Protein AF-A0A0F9JBB7-F1 (afdb_monomer_lite)

InterPro domains:
  IPR003959 ATPase, AAA-type, core [PF00004] (50-82)
  IPR003960 ATPase, AAA-type, conserved site [PS00674] (53-71)
  IPR027417 P-loop containing nucleoside triphosphate hydrolase [G3DSA:3.40.50.300] (36-83)
  IPR027417 P-loop containing nucleoside triphosphate hydrolase [SSF52540] (18-85)

Sequence (104 aa):
MKKILVATYPFGLCGKKPINILESSGYKIIYNSLGRRLKGNEVTDMIKDIDGVIVLAATNRADMIDPALLRPGRCLLRFFFSLHQPDPIHIQIPHTHQPATFTL

Organism: NCBI:txid412755

Secondary structure (DSSP, 8-state):
-EEEEE-STTTTTS--HHHHHHHHTTEEEEE-TTSSPPPHHHHHHHTTT-SEEE-----S-GGGS-TTTTSTTSS------PPPPP-S----------------

pLDDT: mean 79.58, std 16.15, range [32.66, 94.12]

Radius of gyration: 20.0 Å; chains: 1; bounding box: 55×40×51 Å

Foldseek 3Di:
DAEEEEQDPPPCVVPVVVVVVCVVVVYHYDYDPVRDHDDPVRVVVVCPRHRYYDDDDDDPCPVPDDVVCVDPPHDDDDDDDDDDDPDPPPPPPPPPPDPPDDDD

Structure (mmCIF, N/CA/C/O backbone):
data_AF-A0A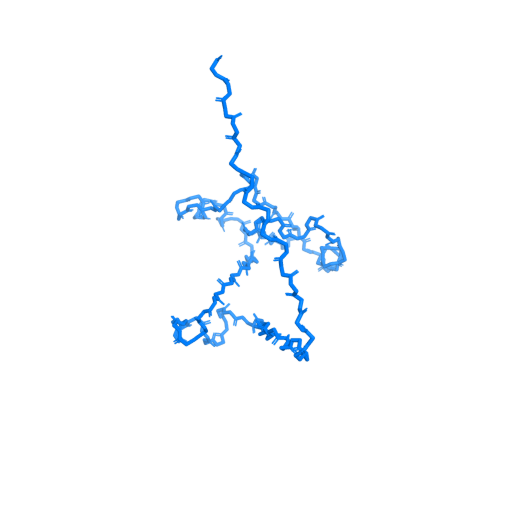0F9JBB7-F1
#
_entry.id   AF-A0A0F9JBB7-F1
#
loop_
_atom_site.group_PDB
_atom_site.id
_atom_site.type_symbol
_atom_site.label_atom_id
_atom_site.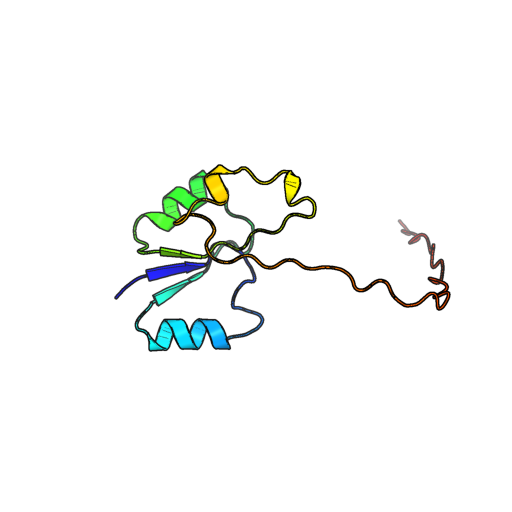label_alt_id
_atom_site.label_comp_id
_atom_site.label_asym_id
_atom_site.label_entity_id
_atom_site.label_seq_id
_atom_site.pdbx_PDB_ins_code
_atom_site.Cartn_x
_atom_site.Cartn_y
_atom_site.Cartn_z
_atom_site.occupancy
_atom_site.B_iso_or_equiv
_atom_site.auth_seq_id
_atom_site.auth_comp_id
_atom_site.auth_asym_id
_atom_site.auth_atom_id
_atom_site.pdbx_PDB_model_num
ATOM 1 N N . MET A 1 1 ? -13.204 3.423 12.432 1.00 80.38 1 MET A N 1
ATOM 2 C CA . MET A 1 1 ? -12.743 3.944 11.124 1.00 80.38 1 MET A CA 1
ATOM 3 C C . MET A 1 1 ? -11.531 3.128 10.717 1.00 80.38 1 MET A C 1
ATOM 5 O O . MET A 1 1 ? -10.625 3.038 11.535 1.00 80.38 1 MET A O 1
ATOM 9 N N . LYS A 1 2 ? -11.544 2.486 9.543 1.00 92.50 2 LYS A N 1
ATOM 10 C CA . LYS A 1 2 ? -10.477 1.552 9.147 1.00 92.50 2 LYS A CA 1
ATOM 11 C C . LYS A 1 2 ? -9.227 2.317 8.712 1.00 92.50 2 LYS A C 1
ATOM 13 O O . LYS A 1 2 ? -9.341 3.265 7.939 1.00 92.50 2 LYS A O 1
ATOM 18 N N . LYS A 1 3 ? -8.053 1.937 9.199 1.00 94.12 3 LYS A N 1
ATOM 19 C CA . LYS A 1 3 ? -6.764 2.580 8.930 1.00 94.12 3 LYS A CA 1
ATOM 20 C C . LYS A 1 3 ? -5.978 1.775 7.904 1.00 94.12 3 LYS A C 1
ATOM 22 O O . LYS A 1 3 ? -5.804 0.570 8.062 1.00 94.12 3 LYS A O 1
ATOM 27 N N . ILE A 1 4 ? -5.476 2.447 6.876 1.00 92.94 4 ILE A N 1
ATOM 28 C CA . ILE A 1 4 ? -4.614 1.844 5.861 1.00 92.94 4 ILE A CA 1
ATOM 29 C C . ILE A 1 4 ? -3.239 2.502 5.917 1.00 92.94 4 ILE A C 1
ATOM 31 O O . ILE A 1 4 ? -3.131 3.719 5.786 1.00 92.94 4 ILE A O 1
ATOM 35 N N . LEU A 1 5 ? -2.191 1.693 6.061 1.00 92.00 5 LEU A N 1
ATOM 36 C CA . LEU A 1 5 ? -0.803 2.136 5.965 1.00 92.00 5 LEU A CA 1
ATOM 37 C C . LEU A 1 5 ? -0.324 2.083 4.512 1.00 92.00 5 LEU A C 1
ATOM 39 O O . LEU A 1 5 ? -0.312 1.020 3.894 1.00 92.00 5 LEU A O 1
ATOM 43 N N . VAL A 1 6 ? 0.148 3.208 3.988 1.00 91.62 6 VAL A N 1
ATOM 44 C CA . VAL A 1 6 ? 0.907 3.278 2.736 1.00 91.62 6 VAL A CA 1
ATOM 45 C C . VAL A 1 6 ? 2.391 3.183 3.079 1.00 91.62 6 VAL A C 1
ATOM 47 O O . VAL A 1 6 ? 3.010 4.159 3.510 1.00 91.62 6 VAL A O 1
ATOM 50 N N . ALA A 1 7 ? 2.962 1.988 2.914 1.00 88.38 7 ALA A N 1
ATOM 51 C CA . ALA A 1 7 ? 4.341 1.705 3.314 1.00 88.38 7 ALA A CA 1
ATOM 52 C C . ALA A 1 7 ? 5.373 2.200 2.284 1.00 88.38 7 ALA A C 1
ATOM 54 O O . ALA A 1 7 ? 6.455 2.671 2.652 1.00 88.38 7 ALA A O 1
ATOM 55 N N . THR A 1 8 ? 5.046 2.103 0.991 1.00 87.00 8 THR A N 1
ATOM 56 C CA . THR A 1 8 ? 5.948 2.501 -0.097 1.00 87.00 8 THR A CA 1
ATOM 57 C C . THR A 1 8 ? 5.848 4.002 -0.365 1.00 87.00 8 THR A C 1
ATOM 59 O O . THR A 1 8 ? 4.815 4.499 -0.799 1.00 87.00 8 THR A O 1
ATOM 62 N N . TYR A 1 9 ? 6.942 4.731 -0.166 1.00 82.44 9 TYR A N 1
ATOM 63 C CA . TYR A 1 9 ? 7.070 6.136 -0.562 1.00 82.44 9 TYR A CA 1
ATOM 64 C C . TYR A 1 9 ? 7.623 6.232 -1.999 1.00 82.44 9 TYR A C 1
ATOM 66 O O . TYR A 1 9 ? 8.498 5.426 -2.329 1.00 82.44 9 TYR A O 1
ATOM 74 N N . PRO A 1 10 ? 7.179 7.177 -2.859 1.00 78.19 10 PRO A N 1
ATOM 75 C CA . PRO A 1 10 ? 6.197 8.257 -2.651 1.00 78.19 10 PRO A CA 1
ATOM 76 C C . PRO A 1 10 ? 4.753 7.916 -3.104 1.00 78.19 10 PRO A C 1
ATOM 78 O O . PRO A 1 10 ? 4.077 8.748 -3.716 1.00 78.19 10 PRO A O 1
ATOM 81 N N . PHE A 1 11 ? 4.246 6.699 -2.860 1.00 80.56 11 PHE A N 1
ATOM 82 C CA . PHE A 1 11 ? 2.914 6.313 -3.350 1.00 80.56 11 PHE A CA 1
ATOM 83 C C . PHE A 1 11 ? 1.806 7.243 -2.825 1.00 80.56 11 PHE A C 1
ATOM 85 O O . PHE A 1 11 ? 1.773 7.585 -1.646 1.00 80.56 11 PHE A O 1
ATOM 92 N N . GLY A 1 12 ? 0.891 7.651 -3.709 1.00 72.50 12 GLY A N 1
ATOM 93 C CA . GLY A 1 12 ? -0.219 8.555 -3.376 1.00 72.50 12 GLY A CA 1
ATOM 94 C C . GLY A 1 12 ? 0.144 10.044 -3.317 1.00 72.50 12 GLY A C 1
ATOM 95 O O . GLY A 1 12 ? -0.759 10.872 -3.233 1.00 72.50 12 GLY A O 1
ATOM 96 N N . LEU A 1 13 ? 1.430 10.407 -3.424 1.00 75.44 13 LEU A N 1
ATOM 97 C CA . LEU A 1 13 ? 1.872 11.809 -3.369 1.00 75.44 13 LEU A CA 1
ATOM 98 C C . LEU A 1 13 ? 1.847 12.502 -4.736 1.00 75.44 13 LEU A C 1
ATOM 100 O O . LEU A 1 13 ? 1.495 13.675 -4.819 1.00 75.44 13 LEU A O 1
ATOM 104 N N . CYS A 1 14 ? 2.161 11.780 -5.816 1.00 77.50 14 CYS A N 1
ATOM 105 C CA . CYS A 1 14 ? 2.141 12.332 -7.178 1.00 77.50 14 CYS A CA 1
ATOM 106 C C . CYS A 1 14 ? 0.723 12.463 -7.765 1.00 77.50 14 CYS A C 1
ATOM 108 O O . CYS A 1 14 ? 0.516 13.202 -8.721 1.00 77.50 14 CYS A O 1
ATOM 110 N N . GLY A 1 15 ? -0.264 11.757 -7.208 1.00 80.62 15 GLY A N 1
ATOM 111 C CA . GLY A 1 15 ? -1.648 11.802 -7.673 1.00 80.62 15 GLY A CA 1
ATOM 112 C C . GLY A 1 15 ? -2.616 11.440 -6.555 1.00 80.62 15 GLY A C 1
ATOM 113 O O . GLY A 1 15 ? -2.575 10.328 -6.034 1.00 80.62 15 GLY A O 1
ATOM 114 N N . LYS A 1 16 ? -3.511 12.374 -6.207 1.00 84.00 16 LYS A N 1
ATOM 115 C CA . LYS A 1 16 ? -4.447 12.232 -5.074 1.00 84.00 16 LYS A CA 1
ATOM 116 C C . LYS A 1 16 ? -5.712 11.437 -5.396 1.00 84.00 16 LYS A C 1
ATOM 118 O O . LYS A 1 16 ? -6.398 10.999 -4.485 1.00 84.00 16 LYS A O 1
ATOM 123 N N . LYS A 1 17 ? -6.016 11.199 -6.678 1.00 87.31 17 LYS A N 1
ATOM 124 C CA . LYS A 1 17 ? -7.214 10.456 -7.114 1.00 87.31 17 LYS A CA 1
ATOM 125 C C . LYS A 1 17 ? -7.434 9.128 -6.359 1.00 87.31 17 LYS A C 1
ATOM 127 O O . LYS A 1 17 ? -8.532 8.953 -5.839 1.00 87.31 17 LYS A O 1
ATOM 132 N N . PRO A 1 18 ? -6.450 8.211 -6.249 1.00 85.56 18 PRO A N 1
ATOM 133 C CA . PRO A 1 18 ? -6.642 6.965 -5.501 1.00 85.56 18 PRO A CA 1
ATOM 134 C C . PRO A 1 18 ? -6.872 7.194 -4.002 1.00 85.56 18 PRO A C 1
ATOM 136 O O . PRO A 1 18 ? -7.686 6.505 -3.398 1.00 85.56 18 PRO A O 1
ATOM 139 N N . ILE A 1 19 ? -6.197 8.180 -3.411 1.00 88.25 19 ILE A N 1
ATOM 140 C CA . ILE A 1 19 ? -6.312 8.510 -1.986 1.00 88.25 19 ILE A CA 1
ATOM 141 C C . ILE A 1 19 ? -7.703 9.054 -1.675 1.00 88.25 19 ILE A C 1
ATOM 143 O O . ILE A 1 19 ? -8.356 8.552 -0.769 1.00 88.25 19 ILE A O 1
ATOM 147 N N . ASN A 1 20 ? -8.201 9.976 -2.498 1.00 90.62 20 ASN A N 1
ATOM 148 C CA . ASN A 1 20 ? -9.537 10.546 -2.348 1.00 90.62 20 ASN A CA 1
ATOM 149 C C . ASN A 1 20 ? -10.628 9.464 -2.409 1.00 90.62 20 ASN A C 1
ATOM 151 O O . ASN A 1 20 ? -11.598 9.520 -1.659 1.00 90.62 20 ASN A O 1
ATOM 155 N N . ILE A 1 21 ? -10.474 8.460 -3.283 1.00 90.81 21 ILE A N 1
ATOM 156 C CA . ILE A 1 21 ? -11.420 7.335 -3.372 1.00 90.81 21 ILE A CA 1
ATOM 157 C C . ILE A 1 21 ? -11.412 6.527 -2.068 1.00 90.81 21 ILE A C 1
ATOM 159 O O . ILE A 1 21 ? -12.477 6.212 -1.532 1.00 90.81 21 ILE A O 1
ATOM 163 N N . LEU A 1 22 ? -10.230 6.230 -1.525 1.00 88.25 22 LEU A N 1
ATOM 164 C CA . LEU A 1 22 ? -10.103 5.499 -0.264 1.00 88.25 22 LEU A CA 1
ATOM 165 C C . LEU A 1 22 ? -10.677 6.297 0.916 1.00 88.25 22 LEU A C 1
ATOM 167 O O . LEU A 1 22 ? -11.422 5.742 1.723 1.00 88.25 22 LEU A O 1
ATOM 171 N N . GLU A 1 23 ? -10.401 7.597 0.979 1.00 91.00 23 GLU A N 1
ATOM 172 C CA . GLU A 1 23 ? -10.946 8.491 2.005 1.00 91.00 23 GLU A CA 1
ATOM 173 C C . GLU A 1 23 ? -12.475 8.588 1.916 1.00 91.00 23 GLU A C 1
ATOM 175 O O . GLU A 1 23 ? -13.156 8.429 2.929 1.00 91.00 23 GLU A O 1
ATOM 180 N N . SER A 1 24 ? -13.037 8.735 0.708 1.00 92.88 24 SER A N 1
ATOM 181 C CA . SER A 1 24 ? -14.495 8.757 0.490 1.00 92.88 24 SER A CA 1
ATOM 182 C C . SER A 1 24 ? -15.187 7.446 0.883 1.00 92.88 24 SER A C 1
ATOM 184 O O . SER A 1 24 ? -16.357 7.441 1.253 1.00 92.88 24 SER A O 1
ATOM 186 N N . SER A 1 25 ? -14.443 6.336 0.861 1.00 91.38 25 SER A N 1
ATOM 187 C CA . SER A 1 25 ? -14.914 5.015 1.291 1.00 91.38 25 SER A CA 1
ATOM 188 C C . SER A 1 25 ? -14.791 4.797 2.810 1.00 91.38 25 SER A C 1
ATOM 190 O O . SER A 1 25 ? -15.075 3.702 3.295 1.00 91.38 25 SER A O 1
ATOM 192 N N . GLY A 1 26 ? -14.360 5.812 3.573 1.00 92.25 26 GLY A N 1
ATOM 193 C CA . GLY A 1 26 ? -14.262 5.772 5.036 1.00 92.25 26 GLY A CA 1
ATOM 194 C C . GLY A 1 26 ? -12.949 5.203 5.588 1.00 92.25 26 GLY A C 1
ATOM 195 O O . GLY A 1 26 ? -12.892 4.823 6.765 1.00 92.25 26 GLY A O 1
ATOM 196 N N . TYR A 1 27 ? -11.897 5.127 4.766 1.00 93.31 27 TYR A N 1
ATOM 197 C CA . TYR A 1 27 ? -10.568 4.704 5.209 1.00 93.31 27 TYR A CA 1
ATOM 198 C C . TYR A 1 27 ? -9.703 5.899 5.620 1.00 93.31 27 TYR A C 1
ATOM 200 O O . TYR A 1 27 ? -9.626 6.903 4.918 1.00 93.31 27 TYR A O 1
ATOM 208 N N . LYS A 1 28 ? -8.989 5.769 6.742 1.00 93.56 28 LYS A N 1
ATOM 209 C CA . LYS A 1 28 ? -7.938 6.703 7.159 1.00 93.56 28 LYS A CA 1
ATOM 210 C C . LYS A 1 28 ? -6.613 6.275 6.551 1.00 93.56 28 LYS A C 1
ATOM 212 O O . LYS A 1 28 ? -6.110 5.210 6.905 1.00 93.56 28 LYS A O 1
ATOM 217 N N . ILE A 1 29 ? -6.020 7.104 5.701 1.00 91.38 29 ILE A N 1
ATOM 218 C CA . ILE A 1 29 ? -4.692 6.820 5.157 1.00 91.38 29 ILE A CA 1
ATOM 219 C C . ILE A 1 29 ? -3.614 7.302 6.127 1.00 91.38 29 ILE A C 1
ATOM 221 O O . ILE A 1 29 ? -3.629 8.440 6.593 1.00 91.38 29 ILE A O 1
ATOM 225 N N . ILE A 1 30 ? -2.675 6.415 6.437 1.00 91.31 30 ILE A N 1
ATOM 226 C CA . ILE A 1 30 ? -1.479 6.685 7.227 1.00 91.31 30 ILE A CA 1
ATOM 227 C C . ILE A 1 30 ? -0.294 6.475 6.298 1.00 91.31 30 ILE A C 1
ATOM 229 O O . ILE A 1 30 ? -0.132 5.407 5.715 1.00 91.31 30 ILE A O 1
ATOM 233 N N . TYR A 1 31 ? 0.528 7.502 6.134 1.00 90.00 31 TYR A N 1
ATOM 234 C CA . TYR A 1 31 ? 1.731 7.405 5.321 1.00 90.00 31 TYR A CA 1
ATOM 235 C C . TYR A 1 31 ? 2.923 7.009 6.179 1.00 90.00 31 TYR A C 1
ATOM 237 O O . TYR A 1 31 ? 3.021 7.373 7.351 1.00 90.00 31 TYR A O 1
ATOM 245 N N . ASN A 1 32 ? 3.863 6.307 5.558 1.00 89.50 32 ASN A N 1
ATOM 246 C CA . ASN A 1 32 ? 5.201 6.143 6.094 1.00 89.50 32 ASN A CA 1
ATOM 247 C C . ASN A 1 32 ? 5.868 7.519 6.315 1.00 89.50 32 ASN A C 1
ATOM 249 O O . ASN A 1 32 ? 6.268 8.190 5.362 1.00 89.50 32 ASN A O 1
ATOM 253 N N . SER A 1 33 ? 6.011 7.909 7.583 1.00 86.88 33 SER A N 1
ATOM 254 C CA . SER A 1 33 ? 6.602 9.181 8.016 1.00 86.88 33 SER A CA 1
ATOM 255 C C . SER A 1 33 ? 8.108 9.284 7.769 1.00 86.88 33 SER A C 1
ATOM 257 O O . SER A 1 33 ? 8.643 10.388 7.761 1.00 86.88 33 SER A O 1
ATOM 259 N N . LEU A 1 34 ? 8.799 8.163 7.545 1.00 88.44 34 LEU A N 1
ATOM 260 C CA . LEU A 1 34 ? 10.248 8.143 7.340 1.00 88.44 34 LEU A CA 1
ATOM 261 C C . LEU A 1 34 ? 10.654 8.510 5.908 1.00 88.44 34 LEU A C 1
ATOM 263 O O . LEU A 1 34 ? 11.838 8.714 5.655 1.00 88.44 34 LEU A O 1
ATOM 267 N N . GLY A 1 35 ? 9.715 8.538 4.954 1.00 85.69 35 GLY A N 1
ATOM 268 C CA . GLY A 1 35 ? 9.985 8.911 3.556 1.00 85.69 35 GLY A CA 1
ATOM 269 C C . GLY A 1 35 ? 10.949 7.979 2.804 1.00 85.69 35 GLY A C 1
ATOM 270 O O . GLY A 1 35 ? 11.340 8.261 1.676 1.00 85.69 35 GLY A O 1
ATOM 271 N N . ARG A 1 36 ? 11.336 6.853 3.410 1.00 88.44 36 ARG A N 1
ATOM 272 C CA . ARG A 1 36 ? 12.254 5.848 2.858 1.00 88.44 36 ARG A CA 1
ATOM 273 C C . ARG A 1 36 ? 11.697 4.446 3.050 1.00 88.44 36 ARG A C 1
ATOM 275 O O . ARG A 1 36 ? 10.755 4.245 3.812 1.00 88.44 36 ARG A O 1
ATOM 282 N N . ARG A 1 37 ? 12.324 3.447 2.425 1.00 86.06 37 ARG A N 1
ATOM 283 C CA . ARG A 1 37 ? 11.994 2.035 2.666 1.00 86.06 37 ARG A CA 1
ATOM 284 C C . ARG A 1 37 ? 12.050 1.716 4.169 1.00 86.06 37 ARG A C 1
ATOM 286 O O . ARG A 1 37 ? 13.065 1.982 4.820 1.00 86.06 37 ARG A O 1
ATOM 293 N N . LEU A 1 38 ? 10.962 1.143 4.686 1.00 88.38 38 LEU A N 1
ATOM 294 C CA . LEU A 1 38 ? 10.869 0.667 6.066 1.00 88.38 38 LEU A CA 1
ATOM 295 C C . LEU A 1 38 ? 11.719 -0.594 6.255 1.00 88.38 38 LEU A C 1
ATOM 297 O O . LEU A 1 38 ? 11.756 -1.473 5.388 1.00 88.38 38 LEU A O 1
ATOM 301 N N . LYS A 1 39 ? 12.389 -0.684 7.401 1.00 90.06 39 LYS A N 1
ATOM 302 C CA . LYS A 1 39 ? 13.065 -1.893 7.881 1.00 90.06 39 LYS A CA 1
ATOM 303 C C . LYS A 1 39 ? 12.062 -2.821 8.567 1.00 90.06 39 LYS A C 1
ATOM 305 O O . LYS A 1 39 ? 10.986 -2.392 8.967 1.00 90.06 39 LYS A O 1
ATOM 310 N N . GLY A 1 40 ? 12.417 -4.097 8.728 1.00 88.44 40 GLY A N 1
ATOM 311 C CA . GLY A 1 40 ? 11.500 -5.108 9.272 1.00 88.44 40 GLY A CA 1
ATOM 312 C C . GLY A 1 40 ? 10.938 -4.761 10.656 1.00 88.44 40 GLY A C 1
ATOM 313 O O . GLY A 1 40 ? 9.743 -4.902 10.882 1.00 88.44 40 GLY A O 1
ATOM 314 N N . ASN A 1 41 ? 11.772 -4.238 11.553 1.00 91.31 41 ASN A N 1
ATOM 315 C CA . ASN A 1 41 ? 11.347 -3.765 12.871 1.00 91.31 41 ASN A CA 1
ATOM 316 C C . ASN A 1 41 ? 10.395 -2.559 12.787 1.00 91.31 41 ASN A C 1
ATOM 318 O O . ASN A 1 41 ? 9.355 -2.556 13.436 1.00 91.31 41 ASN A O 1
ATOM 322 N N . GLU A 1 42 ? 10.707 -1.582 11.933 1.00 91.38 42 GLU A N 1
ATOM 323 C CA . GLU A 1 42 ? 9.885 -0.380 11.732 1.00 91.38 42 GLU A CA 1
ATOM 324 C C . GLU A 1 42 ? 8.494 -0.730 11.181 1.00 91.38 42 GLU A C 1
ATOM 326 O O . GLU A 1 42 ? 7.494 -0.162 11.614 1.00 91.38 42 GLU A O 1
ATOM 331 N N . VAL A 1 43 ? 8.413 -1.700 10.260 1.00 89.25 43 VAL A N 1
ATOM 332 C CA . VAL A 1 43 ? 7.126 -2.201 9.753 1.00 89.25 43 VAL A CA 1
ATOM 333 C C . VAL A 1 43 ? 6.299 -2.773 10.897 1.00 89.25 43 VAL A C 1
ATOM 335 O O . VAL A 1 43 ? 5.142 -2.392 11.044 1.00 89.25 43 VAL A O 1
ATOM 338 N N . THR A 1 44 ? 6.886 -3.647 11.719 1.00 90.38 44 THR A N 1
ATOM 339 C CA . THR A 1 44 ? 6.193 -4.291 12.843 1.00 90.38 44 THR A CA 1
ATOM 340 C C . THR A 1 44 ? 5.607 -3.276 13.818 1.00 90.38 44 THR A C 1
ATOM 342 O O . THR A 1 44 ? 4.503 -3.478 14.317 1.00 90.38 44 THR A O 1
ATOM 345 N N . ASP A 1 45 ? 6.306 -2.172 14.073 1.00 91.12 45 ASP A N 1
ATOM 346 C CA . ASP A 1 45 ? 5.797 -1.120 14.949 1.00 91.12 45 ASP A CA 1
ATOM 347 C C . ASP A 1 45 ? 4.652 -0.329 14.315 1.00 91.12 45 ASP A C 1
ATOM 349 O O . ASP A 1 45 ? 3.661 -0.038 14.985 1.00 91.12 45 ASP A O 1
ATOM 353 N N . MET A 1 46 ? 4.742 -0.033 13.018 1.00 88.62 46 MET A N 1
ATOM 354 C CA . MET A 1 46 ? 3.717 0.739 12.316 1.00 88.62 46 MET A CA 1
ATOM 355 C C . MET A 1 46 ? 2.424 -0.040 12.064 1.00 88.62 46 MET A C 1
ATOM 357 O O . MET A 1 46 ? 1.377 0.588 11.959 1.00 88.62 46 MET A O 1
ATOM 361 N N . ILE A 1 47 ? 2.459 -1.375 11.972 1.00 91.56 47 ILE A N 1
ATOM 362 C CA . ILE A 1 47 ? 1.270 -2.192 11.657 1.00 91.56 47 ILE A C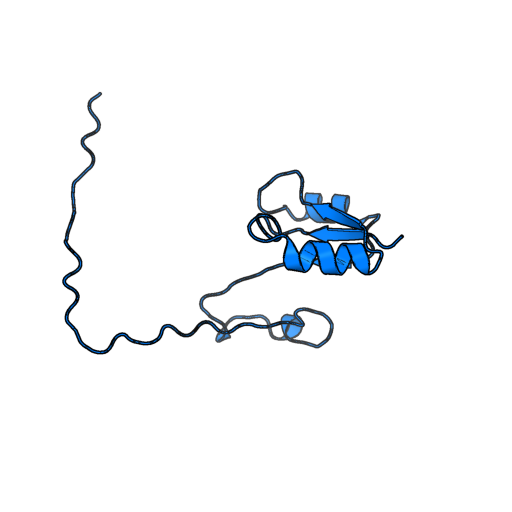A 1
ATOM 363 C C . ILE A 1 47 ? 0.376 -2.518 12.863 1.00 91.56 47 ILE A C 1
ATOM 365 O O . ILE A 1 47 ? -0.715 -3.043 12.663 1.00 91.56 47 ILE A O 1
ATOM 369 N N . LYS A 1 48 ? 0.802 -2.227 14.102 1.00 90.12 48 LYS A N 1
ATOM 370 C CA . LYS A 1 48 ? 0.096 -2.651 15.334 1.00 90.12 48 LYS A CA 1
ATOM 371 C C . LYS A 1 48 ? -1.363 -2.188 15.418 1.00 90.12 48 LYS A C 1
ATOM 373 O O . LYS A 1 48 ? -2.180 -2.876 16.016 1.00 90.12 48 LYS A O 1
ATOM 378 N N . ASP A 1 49 ? -1.678 -1.036 14.837 1.00 88.94 49 ASP A N 1
ATOM 379 C CA . ASP A 1 49 ? -2.998 -0.391 14.897 1.00 88.94 49 ASP A CA 1
ATOM 380 C C . ASP A 1 49 ? -3.490 -0.027 13.482 1.00 88.94 49 ASP A C 1
ATOM 382 O O . ASP A 1 49 ? -3.994 1.066 13.223 1.00 88.94 49 ASP A O 1
ATOM 386 N N . ILE A 1 50 ? -3.256 -0.935 12.530 1.00 93.94 50 ILE A N 1
ATOM 387 C CA . ILE A 1 50 ? -3.566 -0.765 11.109 1.00 93.94 50 ILE A CA 1
ATOM 388 C C . ILE A 1 50 ? -4.441 -1.925 10.631 1.00 93.94 50 ILE A C 1
ATOM 390 O O . ILE A 1 50 ? -4.115 -3.088 10.848 1.00 93.94 50 ILE A O 1
ATOM 394 N N . ASP A 1 51 ? -5.524 -1.611 9.921 1.00 92.06 51 ASP A N 1
ATOM 395 C CA . ASP A 1 51 ? -6.452 -2.604 9.366 1.00 92.06 51 ASP A CA 1
ATOM 396 C C . ASP A 1 51 ? -5.983 -3.169 8.015 1.00 92.06 51 ASP A C 1
ATOM 398 O O . ASP A 1 51 ? -6.402 -4.252 7.607 1.00 92.06 51 ASP A O 1
ATOM 402 N N . GLY A 1 52 ? -5.131 -2.442 7.287 1.00 89.75 52 GLY A N 1
ATOM 403 C CA . GLY A 1 52 ? -4.592 -2.894 6.006 1.00 89.75 52 GLY A CA 1
ATOM 404 C C . GLY A 1 52 ? -3.317 -2.172 5.585 1.00 89.75 52 GLY A C 1
ATOM 405 O O . GLY A 1 52 ? -3.088 -1.019 5.936 1.00 89.75 52 GLY A O 1
ATOM 406 N N . VAL A 1 53 ? -2.479 -2.842 4.796 1.00 89.56 53 VAL A N 1
ATOM 407 C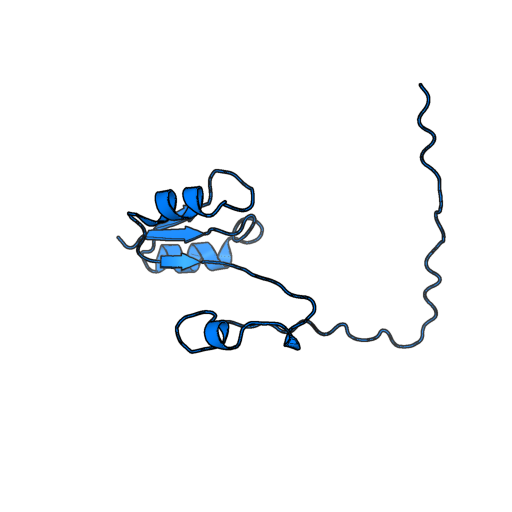 CA . VAL A 1 53 ? -1.217 -2.276 4.301 1.00 89.56 53 VAL A CA 1
ATOM 408 C C . VAL A 1 53 ? -1.222 -2.273 2.778 1.00 89.56 53 VAL A C 1
ATOM 410 O O . VAL A 1 53 ? -1.490 -3.293 2.146 1.00 89.56 53 VAL A O 1
ATOM 413 N N . ILE A 1 54 ? -0.893 -1.128 2.189 1.00 88.69 54 ILE A N 1
ATOM 414 C CA . ILE A 1 54 ? -0.611 -0.982 0.765 1.00 88.69 54 ILE A CA 1
ATOM 415 C C . ILE A 1 54 ? 0.905 -1.001 0.583 1.00 88.69 54 ILE A C 1
ATOM 417 O O . ILE A 1 54 ? 1.630 -0.157 1.122 1.00 88.69 54 ILE A O 1
ATOM 421 N N . VAL A 1 55 ? 1.372 -1.959 -0.215 1.00 88.12 55 VAL A N 1
ATOM 422 C CA . VAL A 1 55 ? 2.774 -2.101 -0.612 1.00 88.12 55 VAL A CA 1
ATOM 423 C C . VAL A 1 55 ? 2.844 -2.113 -2.131 1.00 88.12 55 VAL A C 1
ATOM 425 O O . VAL A 1 55 ? 2.133 -2.872 -2.786 1.00 88.12 55 VAL A O 1
ATOM 428 N N . LEU A 1 56 ? 3.730 -1.291 -2.684 1.00 87.69 56 LEU A N 1
ATOM 429 C CA . LEU A 1 56 ? 4.142 -1.373 -4.079 1.00 87.69 56 LEU A CA 1
ATOM 430 C C . LEU A 1 56 ? 5.527 -2.018 -4.143 1.00 87.69 56 LEU A C 1
ATOM 432 O O . LEU A 1 56 ? 6.450 -1.582 -3.449 1.00 87.69 56 LEU A O 1
ATOM 436 N N . ALA A 1 57 ? 5.655 -3.041 -4.982 1.00 86.19 57 ALA A N 1
ATOM 437 C CA . ALA A 1 57 ? 6.905 -3.723 -5.283 1.00 86.19 57 ALA A CA 1
ATOM 438 C C . ALA A 1 57 ? 7.099 -3.771 -6.803 1.00 86.19 57 ALA A C 1
ATOM 440 O O . ALA A 1 57 ? 6.128 -3.864 -7.552 1.00 86.19 57 ALA A O 1
ATOM 441 N N . ALA A 1 58 ? 8.352 -3.715 -7.245 1.00 88.19 58 ALA A N 1
ATOM 442 C CA . ALA A 1 58 ? 8.730 -3.810 -8.649 1.00 88.19 58 ALA A CA 1
ATOM 443 C C . ALA A 1 58 ? 9.901 -4.789 -8.794 1.00 88.19 58 ALA A C 1
ATOM 445 O O . ALA A 1 58 ? 10.781 -4.836 -7.934 1.00 88.19 58 ALA A O 1
ATOM 446 N N . THR A 1 59 ? 9.908 -5.567 -9.875 1.00 87.69 59 THR A N 1
ATOM 447 C CA . THR A 1 59 ? 11.017 -6.453 -10.241 1.00 87.69 59 THR A CA 1
ATOM 448 C C . THR A 1 59 ? 11.239 -6.398 -11.747 1.00 87.69 59 THR A C 1
ATOM 450 O O . THR A 1 59 ? 10.278 -6.352 -12.512 1.00 87.69 59 THR A O 1
ATOM 453 N N . ASN A 1 60 ? 12.503 -6.446 -12.167 1.00 91.44 60 ASN A N 1
ATOM 454 C CA . ASN A 1 60 ? 12.879 -6.570 -13.580 1.00 91.44 60 ASN A CA 1
ATOM 455 C C . ASN A 1 60 ? 12.888 -8.033 -14.052 1.00 91.44 60 ASN A C 1
ATOM 457 O O . ASN A 1 60 ? 13.084 -8.307 -15.230 1.00 91.44 60 ASN A O 1
ATOM 461 N N . ARG A 1 61 ? 12.710 -8.978 -13.125 1.00 88.19 61 ARG A N 1
ATOM 462 C CA . ARG A 1 61 ? 12.750 -10.422 -13.362 1.00 88.19 61 ARG A CA 1
ATOM 463 C C . ARG A 1 61 ? 11.531 -11.056 -12.712 1.00 88.19 61 ARG A C 1
ATOM 465 O O . ARG A 1 61 ? 11.540 -11.370 -11.521 1.00 88.19 61 ARG A O 1
ATOM 472 N N . ALA A 1 62 ? 10.446 -11.144 -13.475 1.00 86.25 62 ALA A N 1
ATOM 473 C CA . ALA A 1 62 ? 9.179 -11.687 -12.992 1.00 86.25 62 ALA A CA 1
ATOM 474 C C . ALA A 1 62 ? 9.250 -13.204 -12.736 1.00 86.25 62 ALA A C 1
ATOM 476 O O . ALA A 1 62 ? 8.560 -13.707 -11.855 1.00 86.25 62 ALA A O 1
ATOM 477 N N . ASP A 1 63 ? 10.127 -13.902 -13.461 1.00 88.25 63 ASP A N 1
ATOM 478 C CA . ASP A 1 63 ? 10.455 -15.324 -13.320 1.00 88.25 63 ASP A CA 1
ATOM 479 C C . ASP A 1 63 ? 11.027 -15.683 -11.939 1.00 88.25 63 ASP A C 1
ATOM 481 O O . ASP A 1 63 ? 10.875 -16.812 -11.486 1.00 88.25 63 ASP A O 1
ATOM 485 N N . MET A 1 64 ? 11.651 -14.721 -11.252 1.00 91.25 64 MET A N 1
ATOM 486 C CA . MET A 1 64 ? 12.257 -14.927 -9.931 1.00 91.25 64 MET A CA 1
ATOM 487 C C . MET A 1 64 ? 11.343 -14.578 -8.750 1.00 91.25 64 MET A C 1
ATOM 489 O O . MET A 1 64 ? 11.790 -14.621 -7.603 1.00 91.25 64 MET A O 1
ATOM 493 N N . ILE A 1 65 ? 10.092 -14.173 -8.984 1.00 88.56 65 ILE A N 1
ATOM 494 C CA . ILE A 1 65 ? 9.174 -13.886 -7.877 1.00 88.56 65 ILE A CA 1
ATOM 495 C C . ILE A 1 65 ? 8.813 -15.199 -7.179 1.00 88.56 65 ILE A C 1
ATOM 497 O O . ILE A 1 65 ? 8.389 -16.151 -7.830 1.00 88.56 65 ILE A O 1
ATOM 501 N N . ASP A 1 66 ? 8.911 -15.220 -5.848 1.00 89.69 66 ASP A N 1
ATOM 502 C CA . ASP A 1 66 ? 8.462 -16.353 -5.040 1.00 89.69 66 ASP A CA 1
ATOM 503 C C . ASP A 1 66 ? 6.984 -16.691 -5.355 1.00 89.69 66 ASP A C 1
ATOM 505 O O . ASP A 1 66 ? 6.102 -15.840 -5.161 1.00 89.69 66 ASP A O 1
ATOM 509 N N . PRO A 1 67 ? 6.671 -17.923 -5.806 1.00 88.81 67 PRO A N 1
ATOM 510 C CA . PRO A 1 67 ? 5.305 -18.338 -6.118 1.00 88.81 67 PRO A CA 1
ATOM 511 C C . PRO A 1 67 ? 4.310 -18.165 -4.961 1.00 88.81 67 PRO A C 1
ATOM 513 O O . PRO A 1 67 ? 3.113 -17.999 -5.202 1.00 88.81 67 PRO A O 1
ATOM 516 N N . ALA A 1 68 ? 4.764 -18.178 -3.703 1.00 88.81 68 ALA A N 1
ATOM 517 C CA . ALA A 1 68 ? 3.921 -17.932 -2.537 1.00 88.81 68 ALA A CA 1
ATOM 518 C C . ALA A 1 68 ? 3.354 -16.504 -2.511 1.00 88.81 68 ALA A C 1
ATOM 520 O O . ALA A 1 68 ? 2.227 -16.310 -2.049 1.00 88.81 68 ALA A O 1
ATOM 521 N N . LEU A 1 69 ? 4.080 -15.517 -3.052 1.00 85.81 69 LEU A N 1
ATOM 522 C CA . LEU A 1 69 ? 3.606 -14.133 -3.180 1.00 85.81 69 LEU A CA 1
ATOM 523 C C . LEU A 1 69 ? 2.545 -13.975 -4.274 1.00 85.81 69 LEU A C 1
ATOM 525 O O . LEU A 1 69 ? 1.741 -13.045 -4.223 1.00 85.81 69 LEU A O 1
ATOM 529 N N . LEU A 1 70 ? 2.515 -14.892 -5.241 1.00 85.25 70 LEU A N 1
ATOM 530 C CA . LEU A 1 70 ? 1.549 -14.891 -6.342 1.00 85.25 70 LEU A CA 1
ATOM 531 C C . LEU A 1 70 ? 0.206 -15.527 -5.962 1.00 85.25 70 LEU A C 1
ATOM 533 O O . LEU A 1 70 ? -0.752 -15.443 -6.733 1.00 85.25 70 LEU A O 1
ATOM 537 N N . ARG A 1 71 ? 0.120 -16.169 -4.790 1.00 87.44 71 ARG A N 1
ATOM 538 C CA . ARG A 1 71 ? -1.123 -16.777 -4.310 1.00 87.44 71 ARG A CA 1
ATOM 539 C C . ARG A 1 71 ? -2.157 -15.698 -3.950 1.00 87.44 71 ARG A C 1
ATOM 541 O O . ARG A 1 71 ? -1.782 -14.626 -3.458 1.00 87.44 71 ARG A O 1
ATOM 548 N N . PRO A 1 72 ? -3.461 -15.976 -4.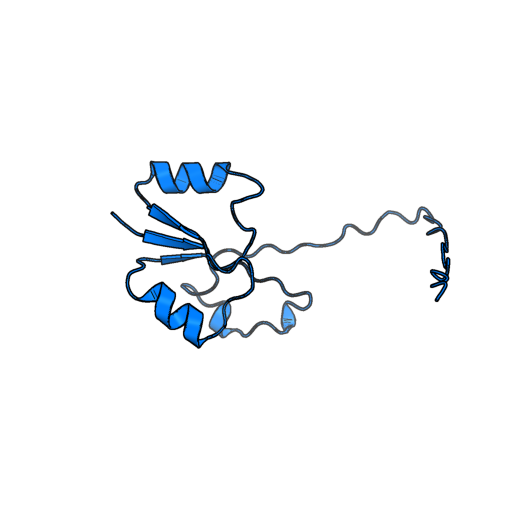142 1.00 84.56 72 PRO A N 1
ATOM 549 C CA . PRO A 1 72 ? -4.530 -15.078 -3.716 1.00 84.56 72 PRO A CA 1
ATOM 550 C C . PRO A 1 72 ? -4.368 -14.648 -2.252 1.00 84.56 72 PRO A C 1
ATOM 552 O O . PRO A 1 72 ? -4.018 -15.454 -1.393 1.00 84.56 72 PRO A O 1
ATOM 555 N N . GLY A 1 73 ? -4.603 -13.363 -1.977 1.00 78.81 73 GLY A N 1
ATOM 556 C CA . GLY A 1 73 ? -4.464 -12.781 -0.636 1.00 78.81 73 GLY A CA 1
ATOM 557 C C . GLY A 1 73 ? -3.065 -12.257 -0.277 1.00 78.81 73 GLY A C 1
ATOM 558 O O . GLY A 1 73 ? -2.884 -11.775 0.838 1.00 78.81 73 GLY A O 1
ATOM 559 N N . ARG A 1 74 ? -2.078 -12.322 -1.188 1.00 83.06 74 ARG A N 1
ATOM 560 C CA . ARG A 1 74 ? -0.748 -11.695 -1.029 1.00 83.06 74 ARG A CA 1
ATOM 561 C C . ARG A 1 74 ? -0.581 -10.486 -1.955 1.00 83.06 74 ARG A C 1
ATOM 563 O O . ARG A 1 74 ? -0.951 -9.379 -1.578 1.00 83.06 74 ARG A O 1
ATOM 570 N N . CYS A 1 75 ? -0.079 -10.686 -3.174 1.00 79.62 75 CYS A N 1
ATOM 571 C CA . CYS A 1 75 ? 0.023 -9.638 -4.190 1.00 79.62 75 CYS A CA 1
ATOM 572 C C . CYS A 1 75 ? -1.153 -9.743 -5.168 1.00 79.62 75 CYS A C 1
ATOM 574 O O . CYS A 1 75 ? -1.124 -10.522 -6.118 1.00 79.62 75 CYS A O 1
ATOM 576 N N . LEU A 1 76 ? -2.208 -8.964 -4.916 1.00 75.38 76 LEU A N 1
ATOM 577 C CA . LEU A 1 76 ? -3.444 -9.031 -5.701 1.00 75.38 76 LEU A CA 1
ATOM 578 C C . LEU A 1 76 ? -3.286 -8.417 -7.100 1.00 75.38 76 LEU A C 1
ATOM 580 O O . LEU A 1 76 ? -3.633 -9.042 -8.100 1.00 75.38 76 LEU A O 1
ATOM 584 N N . LEU A 1 77 ? -2.758 -7.193 -7.163 1.00 82.38 77 LEU A N 1
ATOM 585 C CA . LEU A 1 77 ? -2.662 -6.411 -8.392 1.00 82.38 77 LEU A CA 1
ATOM 586 C C . LEU A 1 77 ? -1.255 -6.509 -8.982 1.00 82.38 77 LEU A C 1
ATOM 588 O O . LEU A 1 77 ? -0.267 -6.259 -8.292 1.00 82.38 77 LEU A O 1
ATOM 592 N N . ARG A 1 78 ? -1.171 -6.874 -10.263 1.00 81.44 78 ARG A N 1
ATOM 593 C CA . ARG A 1 78 ? 0.085 -7.057 -10.994 1.00 81.44 78 ARG A CA 1
ATOM 594 C C . ARG A 1 78 ? 0.047 -6.249 -12.282 1.00 81.44 78 ARG A C 1
ATOM 596 O O . ARG A 1 78 ? -0.910 -6.348 -13.043 1.00 81.44 78 ARG A O 1
ATOM 603 N N . PHE A 1 79 ? 1.105 -5.482 -12.515 1.00 84.75 79 PHE A N 1
ATOM 604 C CA . PHE A 1 79 ? 1.308 -4.710 -13.734 1.00 84.75 79 PHE A CA 1
ATOM 605 C C . PHE A 1 79 ? 2.576 -5.208 -14.419 1.00 84.75 79 PHE A C 1
ATOM 607 O O . PHE A 1 79 ? 3.634 -5.251 -13.793 1.00 84.75 79 PHE A O 1
ATOM 614 N N . PHE A 1 80 ? 2.465 -5.581 -15.691 1.00 83.31 80 PHE A N 1
ATOM 615 C CA . PHE A 1 80 ? 3.613 -5.916 -16.524 1.00 83.31 80 PHE A CA 1
ATOM 616 C C . PHE A 1 80 ? 3.924 -4.724 -17.419 1.00 83.31 80 PHE A C 1
ATOM 618 O O . PHE A 1 80 ? 3.084 -4.295 -18.206 1.00 83.31 80 PHE A O 1
ATOM 625 N N . PHE A 1 81 ? 5.129 -4.185 -17.270 1.00 83.31 81 PHE A N 1
ATOM 626 C CA . PHE A 1 81 ? 5.634 -3.118 -18.119 1.00 83.31 81 PHE A CA 1
ATOM 627 C C . PHE A 1 81 ? 6.530 -3.744 -19.179 1.00 83.31 81 PHE A C 1
ATOM 629 O O . PHE A 1 81 ? 7.665 -4.123 -18.898 1.00 83.31 81 PHE A O 1
ATOM 636 N N . SER A 1 82 ? 6.007 -3.875 -20.392 1.00 78.69 82 SER A N 1
ATOM 637 C CA . SER A 1 82 ? 6.815 -4.213 -21.558 1.00 78.69 82 SER A CA 1
ATOM 638 C C . SER A 1 82 ? 7.255 -2.919 -22.221 1.00 78.69 82 SER A C 1
ATOM 640 O O . SER A 1 82 ? 6.422 -2.071 -22.542 1.00 78.69 82 SER A O 1
ATOM 642 N N . LEU A 1 83 ? 8.562 -2.761 -22.426 1.00 77.06 83 LEU A N 1
ATOM 643 C CA . LEU A 1 83 ? 9.046 -1.709 -23.307 1.00 77.06 83 LEU A CA 1
ATOM 644 C C . LEU A 1 83 ? 8.564 -2.046 -24.717 1.00 77.06 83 LEU A C 1
ATOM 646 O O . LEU A 1 83 ? 8.842 -3.132 -25.227 1.00 77.06 83 LEU A O 1
ATOM 650 N N . HIS A 1 84 ? 7.825 -1.124 -25.330 1.00 67.50 84 HIS A N 1
ATOM 651 C CA . HIS A 1 84 ? 7.652 -1.148 -26.774 1.00 67.50 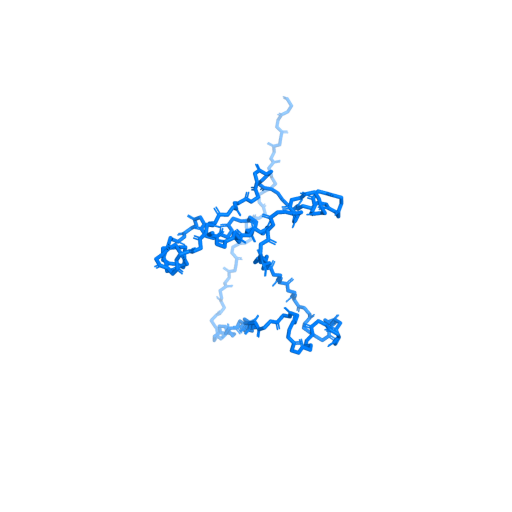84 HIS A CA 1
ATOM 652 C C . HIS A 1 84 ? 9.058 -0.999 -27.352 1.00 67.50 84 HIS A C 1
ATOM 654 O O . HIS A 1 84 ? 9.751 -0.037 -27.009 1.00 67.50 84 HIS A O 1
ATOM 660 N N . GLN A 1 85 ? 9.523 -1.973 -28.135 1.00 62.88 85 GLN A N 1
ATOM 661 C CA . GLN A 1 85 ? 10.758 -1.748 -28.871 1.00 62.88 85 GLN A CA 1
ATOM 662 C C . GLN A 1 85 ? 10.477 -0.563 -29.796 1.00 62.88 85 GLN A C 1
ATOM 664 O O . GLN A 1 85 ? 9.474 -0.610 -30.511 1.00 62.88 85 GLN A O 1
ATOM 669 N N . PRO A 1 86 ? 11.264 0.525 -29.737 1.00 55.31 86 PRO A N 1
ATOM 670 C CA . PRO A 1 86 ? 11.154 1.529 -30.774 1.00 55.31 86 PRO A CA 1
ATOM 671 C C . PRO A 1 86 ? 11.415 0.811 -32.100 1.00 55.31 86 PRO A C 1
ATOM 673 O O . PRO A 1 86 ? 12.338 -0.008 -32.182 1.00 55.31 86 PRO A O 1
ATOM 676 N N . ASP A 1 87 ? 10.606 1.103 -33.120 1.00 58.06 87 ASP A N 1
ATOM 677 C CA . ASP A 1 87 ? 10.986 0.815 -34.502 1.00 58.06 87 ASP A CA 1
ATOM 678 C C . ASP A 1 87 ? 12.451 1.237 -34.698 1.00 58.06 87 ASP A C 1
ATOM 680 O O . ASP A 1 87 ? 12.877 2.195 -34.040 1.00 58.06 87 ASP A O 1
ATOM 684 N N . PRO A 1 88 ? 13.238 0.547 -35.544 1.00 49.62 88 PRO A N 1
ATOM 685 C CA . PRO A 1 88 ? 14.671 0.778 -35.718 1.00 49.62 88 PRO A CA 1
ATOM 686 C C . PRO A 1 88 ? 14.950 2.127 -36.400 1.00 49.62 88 PRO A C 1
ATOM 688 O O . PRO A 1 88 ? 15.508 2.219 -37.485 1.00 49.62 88 PRO A O 1
ATOM 691 N N . ILE A 1 89 ? 14.565 3.213 -35.752 1.00 56.53 89 ILE A N 1
ATOM 692 C CA . ILE A 1 89 ? 15.078 4.541 -35.968 1.00 56.53 89 ILE A CA 1
ATOM 693 C C . ILE A 1 89 ? 16.285 4.587 -35.047 1.00 56.53 89 ILE A C 1
ATOM 695 O O . ILE A 1 89 ? 16.153 4.564 -33.824 1.00 56.53 89 ILE A O 1
ATOM 699 N N . HIS A 1 90 ? 17.471 4.572 -35.649 1.00 50.22 90 HIS A N 1
ATOM 700 C CA . HIS A 1 90 ? 18.736 4.806 -34.971 1.00 50.22 90 HIS A CA 1
ATOM 701 C C . HIS A 1 90 ? 18.673 6.134 -34.201 1.00 50.22 90 HIS A C 1
ATOM 703 O O . HIS A 1 90 ? 19.047 7.186 -34.714 1.00 50.22 90 HIS A O 1
ATOM 709 N N . ILE A 1 91 ? 18.206 6.100 -32.955 1.00 54.81 91 ILE A N 1
ATOM 710 C CA . ILE A 1 91 ? 18.410 7.189 -32.011 1.00 54.81 91 ILE A CA 1
ATOM 711 C C . ILE A 1 91 ? 19.876 7.076 -31.616 1.00 54.81 91 ILE A C 1
ATOM 713 O O . ILE A 1 91 ? 20.254 6.237 -30.798 1.00 54.81 91 ILE A O 1
ATOM 717 N N . GLN A 1 92 ? 20.723 7.887 -32.250 1.00 47.81 92 GLN A N 1
ATOM 718 C CA . GLN A 1 92 ? 22.057 8.135 -31.728 1.00 47.81 92 GLN A CA 1
ATOM 719 C C . GLN A 1 92 ? 21.882 8.735 -30.336 1.00 47.81 92 GLN A C 1
ATOM 721 O O . GLN A 1 92 ? 21.471 9.884 -30.193 1.00 47.81 92 GLN A O 1
ATOM 726 N N . ILE A 1 93 ? 22.142 7.937 -29.302 1.00 53.66 93 ILE A N 1
ATOM 727 C CA . ILE A 1 93 ? 22.297 8.456 -27.949 1.00 53.66 93 ILE A CA 1
ATOM 728 C C . ILE A 1 93 ? 23.541 9.349 -28.017 1.00 53.66 93 ILE A C 1
ATOM 730 O O . ILE A 1 93 ? 24.617 8.829 -28.325 1.00 53.66 93 ILE A O 1
ATOM 734 N N . PRO A 1 94 ? 23.442 10.673 -27.800 1.00 44.34 94 PRO A N 1
ATOM 735 C CA . PRO A 1 94 ? 24.634 11.499 -27.758 1.00 44.34 94 PRO A CA 1
ATOM 736 C C . PRO A 1 94 ? 25.508 10.980 -26.617 1.00 44.34 94 PRO A C 1
ATOM 738 O O . PRO A 1 94 ? 25.090 10.945 -25.460 1.00 44.34 94 PRO A O 1
ATOM 741 N N . HIS A 1 95 ? 26.719 10.539 -26.951 1.00 51.12 95 HIS A N 1
ATOM 742 C CA . HIS A 1 95 ? 27.750 10.204 -25.981 1.00 51.12 95 HIS A CA 1
ATOM 743 C C . HIS A 1 95 ? 28.219 11.486 -25.281 1.00 51.12 95 HIS A C 1
ATOM 745 O O . HIS A 1 95 ? 29.317 11.975 -25.529 1.00 51.12 95 HIS A O 1
ATOM 751 N N . THR A 1 96 ? 27.415 12.056 -24.385 1.00 48.84 96 THR A N 1
ATOM 752 C CA . THR A 1 96 ? 27.902 13.043 -23.418 1.00 48.84 96 THR A CA 1
ATOM 753 C C . THR A 1 96 ? 28.594 12.314 -22.275 1.00 48.84 96 THR A C 1
ATOM 755 O O . THR A 1 96 ? 28.155 12.300 -21.130 1.00 48.84 96 THR A O 1
ATOM 758 N N . HIS A 1 97 ? 29.741 11.718 -22.598 1.00 51.44 97 HIS A N 1
ATOM 759 C CA . HIS A 1 97 ? 30.773 11.416 -21.619 1.00 51.44 97 HIS A CA 1
ATOM 760 C C . HIS A 1 97 ? 31.504 12.733 -21.316 1.00 51.44 97 HIS A C 1
ATOM 762 O O . HIS A 1 97 ? 32.624 12.956 -21.765 1.00 51.44 97 HIS A O 1
ATOM 768 N N . GLN A 1 98 ? 30.852 13.657 -20.608 1.00 46.50 98 GLN A N 1
ATOM 769 C CA . GLN A 1 98 ? 31.589 14.734 -19.953 1.00 46.50 98 GLN A CA 1
ATOM 770 C C . GLN A 1 98 ? 31.992 14.227 -18.567 1.00 46.50 98 GLN A C 1
ATOM 772 O O . GLN A 1 98 ? 31.114 14.021 -17.726 1.00 46.50 98 GLN A O 1
ATOM 777 N N . PRO A 1 99 ? 33.287 13.965 -18.307 1.00 42.72 99 PRO A N 1
ATOM 778 C CA . PRO A 1 99 ? 33.733 13.761 -16.942 1.00 42.72 99 PRO A CA 1
ATOM 779 C C . PRO A 1 99 ? 33.508 15.075 -16.191 1.00 42.72 99 PRO A C 1
ATOM 781 O O . PRO A 1 99 ? 33.988 16.129 -16.604 1.00 42.72 99 PRO A O 1
ATOM 784 N N . ALA A 1 100 ? 32.738 15.021 -15.106 1.00 44.34 100 ALA A N 1
ATOM 785 C CA . ALA A 1 100 ? 32.638 16.127 -14.170 1.00 44.34 100 ALA A CA 1
ATOM 786 C C . ALA A 1 100 ? 34.031 16.373 -13.570 1.00 44.34 100 ALA A C 1
ATOM 788 O O . ALA A 1 100 ? 34.496 15.607 -12.725 1.00 44.34 100 ALA A O 1
ATOM 789 N N . THR A 1 101 ? 34.714 17.416 -14.036 1.00 38.28 101 THR A N 1
ATOM 790 C CA . THR A 1 101 ? 35.933 17.920 -13.405 1.00 38.28 101 THR A CA 1
ATOM 791 C C . THR A 1 101 ? 35.553 18.477 -12.036 1.00 38.28 101 THR A C 1
ATOM 793 O O . THR A 1 101 ? 34.979 19.559 -11.936 1.00 38.28 101 THR A O 1
ATOM 796 N N . PHE A 1 102 ? 35.846 17.726 -10.976 1.00 37.38 102 PHE A N 1
ATOM 797 C CA . PHE A 1 102 ? 35.917 18.266 -9.623 1.00 37.38 102 PHE A CA 1
ATOM 798 C C . PHE A 1 102 ? 37.204 19.089 -9.518 1.00 37.38 102 PHE A C 1
ATOM 800 O O . PHE A 1 102 ? 38.302 18.539 -9.590 1.00 37.38 102 PHE A O 1
ATOM 807 N N . THR A 1 103 ? 37.074 20.404 -9.377 1.00 32.66 103 THR A N 1
ATOM 808 C CA . THR A 1 103 ? 38.168 21.264 -8.915 1.00 32.66 103 THR A CA 1
ATOM 809 C C . THR A 1 103 ? 38.180 21.219 -7.386 1.00 32.66 103 THR A C 1
ATOM 811 O O . THR A 1 103 ? 37.136 21.432 -6.768 1.00 32.66 103 THR A O 1
ATOM 814 N N . LEU A 1 104 ? 39.337 20.861 -6.816 1.00 45.53 104 LEU A N 1
ATOM 815 C CA . LEU A 1 104 ? 39.647 20.925 -5.380 1.00 45.53 104 LEU A CA 1
ATOM 816 C C . LEU A 1 104 ? 39.674 22.371 -4.875 1.00 45.53 104 LEU A C 1
ATOM 818 O O . LEU A 1 104 ? 40.130 23.243 -5.649 1.00 45.53 104 LEU A O 1
#